Protein AF-A0A1H8Q053-F1 (afdb_monomer)

Secondary structure (DSSP, 8-state):
---HHHHHHHHHHHHTTSS-HHHHHHHHHH-TTHHHHHTHHHHHHHTS-TTSTTHHHHHHHHHHHH--HHHHHHHHHHHHHHHHHHHT-

Organism: NCBI:txi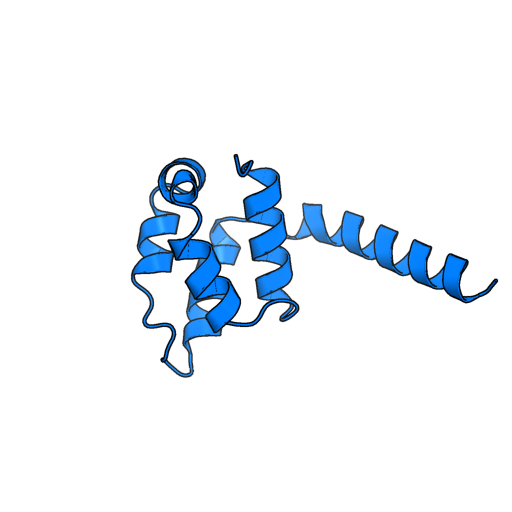d1333845

Mean predicted aligned error: 4.21 Å

Structure (mmCIF, N/CA/C/O backbone):
data_AF-A0A1H8Q053-F1
#
_entry.id   AF-A0A1H8Q053-F1
#
loop_
_atom_site.group_PDB
_atom_site.id
_atom_site.type_symbol
_atom_site.label_atom_id
_atom_site.label_alt_id
_atom_site.label_comp_id
_atom_site.label_asym_id
_atom_site.label_entity_id
_atom_site.label_seq_id
_atom_site.pdbx_PDB_ins_code
_atom_site.Cartn_x
_atom_site.Cartn_y
_atom_site.Cartn_z
_atom_site.occupancy
_atom_site.B_iso_or_equiv
_atom_site.auth_seq_id
_atom_site.auth_comp_id
_atom_site.auth_asym_id
_atom_site.auth_atom_id
_atom_site.pdbx_PDB_model_num
ATOM 1 N N . MET A 1 1 ? -7.895 0.041 -15.811 1.00 81.81 1 MET A N 1
ATOM 2 C CA . MET A 1 1 ? -6.431 0.171 -15.845 1.00 81.81 1 MET A CA 1
ATOM 3 C C . MET A 1 1 ? -6.089 0.929 -14.595 1.00 81.81 1 MET A C 1
ATO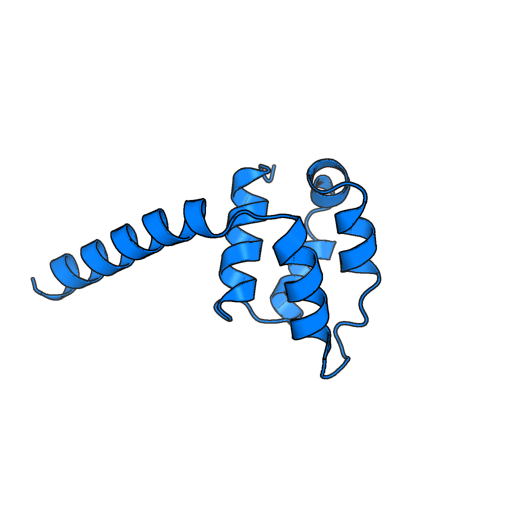M 5 O O . MET A 1 1 ? -6.708 1.964 -14.386 1.00 81.81 1 MET A O 1
ATOM 9 N N . LEU A 1 2 ? -5.260 0.353 -13.735 1.00 92.06 2 LEU A N 1
ATOM 10 C CA . LEU A 1 2 ? -4.873 0.996 -12.489 1.00 92.06 2 LEU A CA 1
ATOM 11 C C . LEU A 1 2 ? -3.990 2.217 -12.785 1.00 92.06 2 LEU A C 1
ATOM 13 O O . LEU A 1 2 ? -3.027 2.111 -13.544 1.00 92.06 2 LEU A O 1
ATOM 17 N N . GLU A 1 3 ? -4.301 3.360 -12.182 1.00 95.31 3 GLU A N 1
ATOM 18 C CA . GLU A 1 3 ? -3.488 4.575 -12.293 1.00 95.31 3 GLU A CA 1
ATOM 19 C C . GLU A 1 3 ? -2.443 4.665 -11.165 1.00 95.31 3 GLU A C 1
ATOM 21 O O . GLU A 1 3 ? -2.631 4.137 -10.066 1.00 95.31 3 GLU A O 1
ATOM 26 N N . LEU A 1 4 ? -1.346 5.405 -11.386 1.00 93.75 4 LEU A N 1
ATOM 27 C CA . LEU A 1 4 ? -0.256 5.533 -10.399 1.00 93.75 4 LEU A CA 1
ATOM 28 C C . LEU A 1 4 ? -0.748 6.036 -9.031 1.00 93.75 4 LEU A C 1
ATOM 30 O O . LEU A 1 4 ? -0.328 5.548 -7.983 1.00 93.75 4 LEU A O 1
ATOM 34 N N . ILE A 1 5 ? -1.659 7.013 -9.036 1.00 93.12 5 ILE A N 1
ATOM 35 C CA . ILE A 1 5 ? -2.214 7.584 -7.804 1.00 93.12 5 ILE A CA 1
ATOM 36 C C . ILE A 1 5 ? -3.070 6.569 -7.034 1.00 93.12 5 ILE A C 1
ATOM 38 O O . ILE A 1 5 ? -3.069 6.572 -5.803 1.00 93.12 5 ILE A O 1
ATOM 42 N N . GLU A 1 6 ? -3.763 5.675 -7.740 1.00 94.81 6 GLU A N 1
ATOM 43 C CA . GLU A 1 6 ? -4.569 4.606 -7.147 1.00 94.81 6 GLU A CA 1
ATOM 44 C C . GLU A 1 6 ? -3.666 3.522 -6.549 1.00 94.81 6 GLU A C 1
ATOM 46 O O . GLU A 1 6 ? -3.901 3.083 -5.422 1.00 94.81 6 GLU A O 1
ATOM 51 N N . ALA A 1 7 ? -2.574 3.172 -7.238 1.00 96.00 7 ALA A N 1
ATOM 52 C CA . ALA A 1 7 ? -1.554 2.264 -6.717 1.00 96.00 7 ALA A CA 1
ATOM 53 C C . ALA A 1 7 ? -0.915 2.807 -5.427 1.00 96.00 7 ALA A C 1
ATOM 55 O O . ALA A 1 7 ? -0.841 2.107 -4.415 1.00 96.00 7 ALA A O 1
ATOM 56 N N . HIS A 1 8 ? -0.516 4.082 -5.421 1.00 96.06 8 HIS A N 1
ATOM 57 C CA . HIS A 1 8 ? 0.048 4.731 -4.236 1.00 96.06 8 HIS A CA 1
ATOM 58 C C . HIS A 1 8 ? -0.947 4.786 -3.068 1.00 96.06 8 HIS A C 1
ATOM 60 O O . HIS A 1 8 ? -0.564 4.551 -1.919 1.00 96.06 8 HIS A O 1
ATOM 66 N N . ARG A 1 9 ? -2.228 5.045 -3.351 1.00 95.06 9 ARG A N 1
ATOM 67 C CA . ARG A 1 9 ? -3.303 5.033 -2.350 1.00 95.06 9 ARG A CA 1
ATOM 68 C C . ARG A 1 9 ? -3.476 3.647 -1.726 1.00 95.06 9 ARG A C 1
ATOM 70 O O . ARG A 1 9 ? -3.553 3.536 -0.503 1.00 95.06 9 ARG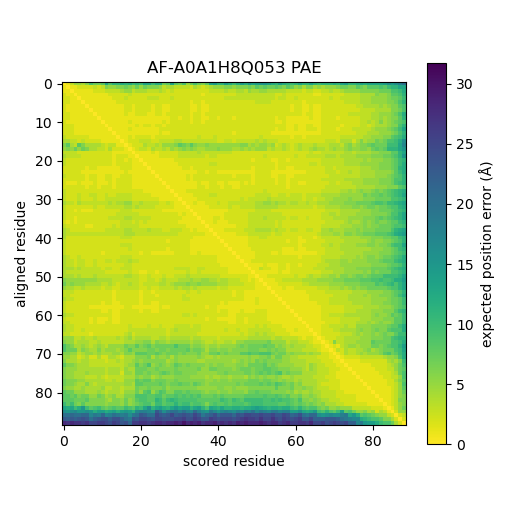 A O 1
ATOM 77 N N . TYR A 1 10 ? -3.494 2.594 -2.541 1.00 95.88 10 TYR A N 1
ATOM 78 C CA . TYR A 1 10 ? -3.597 1.217 -2.055 1.00 95.88 10 TYR A CA 1
ATOM 79 C C . TYR A 1 10 ? -2.400 0.847 -1.165 1.00 95.88 10 TYR A C 1
ATOM 81 O O . TYR A 1 10 ? -2.564 0.356 -0.047 1.00 95.88 10 TYR A O 1
ATOM 89 N N . MET A 1 11 ? -1.182 1.193 -1.591 1.00 96.50 11 MET A N 1
ATOM 90 C CA . MET A 1 11 ? 0.028 1.012 -0.783 1.00 96.50 11 MET A CA 1
ATOM 91 C C . MET A 1 11 ? -0.026 1.767 0.550 1.00 96.50 11 MET A C 1
ATOM 93 O O . MET A 1 11 ? 0.380 1.230 1.583 1.00 96.50 11 MET A O 1
ATOM 97 N N . PHE A 1 12 ? -0.554 2.992 0.556 1.00 95.69 12 PHE A N 1
ATOM 98 C CA . PHE A 1 12 ? -0.748 3.765 1.779 1.00 95.69 12 PHE A CA 1
ATOM 99 C C . PHE A 1 12 ? -1.680 3.047 2.766 1.00 95.69 12 PHE A C 1
ATOM 101 O O . PHE A 1 12 ? -1.300 2.861 3.926 1.00 95.69 12 PHE A O 1
ATOM 108 N N . TYR A 1 13 ? -2.839 2.561 2.312 1.00 94.56 13 TYR A N 1
ATOM 109 C CA . TYR A 1 13 ? -3.762 1.772 3.141 1.00 94.56 13 TYR A CA 1
ATOM 110 C C . TYR A 1 13 ? -3.109 0.499 3.694 1.00 94.56 13 TYR A C 1
ATOM 112 O O . TYR A 1 13 ? -3.250 0.176 4.879 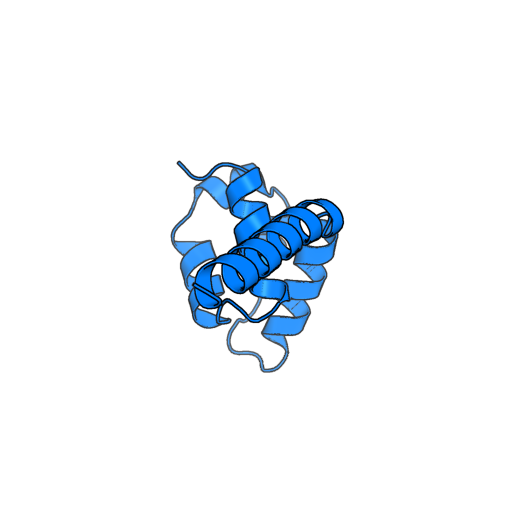1.00 94.56 13 TYR A O 1
ATOM 120 N N . PHE A 1 14 ? -2.271 -0.173 2.901 1.00 96.25 14 PHE A N 1
ATOM 121 C CA . PHE A 1 14 ? -1.491 -1.303 3.398 1.00 96.25 14 PHE A CA 1
ATOM 122 C C . PHE A 1 14 ? -0.555 -0.915 4.556 1.00 96.25 14 PHE A C 1
ATOM 124 O O . PHE A 1 14 ? -0.478 -1.636 5.560 1.00 96.25 14 PHE A O 1
ATOM 131 N N . THR A 1 15 ? 0.134 0.234 4.478 1.00 94.38 15 THR A N 1
ATOM 132 C CA . THR A 1 15 ? 1.033 0.673 5.566 1.00 94.38 15 THR A CA 1
ATOM 133 C C . THR A 1 15 ? 0.304 0.901 6.890 1.00 94.38 15 THR A C 1
ATOM 135 O O . THR A 1 15 ? 0.889 0.684 7.959 1.00 94.38 15 THR A O 1
ATOM 138 N N . ARG A 1 16 ? -0.981 1.258 6.817 1.00 91.56 16 ARG A N 1
ATOM 139 C CA . ARG A 1 16 ? -1.868 1.501 7.957 1.00 91.56 16 ARG A CA 1
ATOM 140 C C . ARG A 1 16 ? -2.507 0.244 8.540 1.00 91.56 16 ARG A C 1
ATOM 142 O O . ARG A 1 16 ? -3.110 0.331 9.604 1.00 91.56 16 ARG A O 1
ATOM 149 N N . LYS A 1 17 ? -2.262 -0.921 7.928 1.00 88.06 17 LYS A N 1
ATOM 150 C CA . LYS A 1 17 ? -2.881 -2.217 8.263 1.00 88.06 17 LYS A CA 1
ATOM 151 C C . LYS A 1 17 ? -4.367 -2.309 7.897 1.00 88.06 17 LYS A C 1
ATOM 153 O O . LYS A 1 17 ? -5.042 -3.191 8.415 1.00 88.06 17 LYS A O 1
ATOM 158 N N . ASP A 1 18 ? -4.839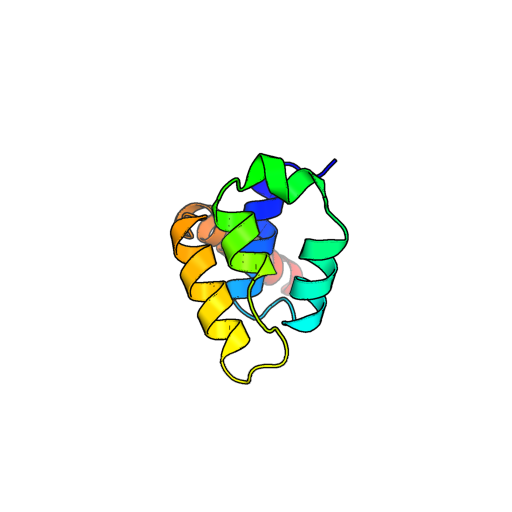 -1.458 6.990 1.00 90.38 18 ASP A N 1
ATOM 159 C CA . ASP A 1 18 ? -6.203 -1.550 6.459 1.00 90.38 18 ASP A CA 1
ATOM 160 C C . ASP A 1 18 ? -6.333 -2.724 5.465 1.00 90.38 18 ASP A C 1
ATOM 162 O O . ASP A 1 18 ? -7.425 -3.236 5.253 1.00 90.38 18 ASP A O 1
ATOM 166 N N . ILE A 1 19 ? -5.203 -3.167 4.896 1.00 95.25 19 ILE A N 1
ATOM 167 C CA . ILE A 1 19 ? -5.094 -4.264 3.920 1.00 95.25 19 ILE A CA 1
ATOM 168 C C . ILE A 1 19 ? -4.228 -5.381 4.512 1.00 95.25 19 ILE A C 1
ATOM 170 O O . ILE A 1 19 ? -3.156 -5.116 5.093 1.00 95.25 19 ILE A O 1
ATOM 174 N N . ASP A 1 20 ? -4.676 -6.631 4.372 1.00 95.75 20 ASP A N 1
ATOM 175 C CA . ASP A 1 20 ? -3.914 -7.799 4.818 1.00 95.75 20 ASP A CA 1
ATOM 176 C C . ASP A 1 20 ? -2.680 -8.068 3.932 1.00 95.75 20 ASP A C 1
ATOM 178 O O . ASP A 1 20 ? -2.598 -7.647 2.784 1.00 95.75 20 ASP A O 1
ATOM 182 N N . ILE A 1 21 ? -1.675 -8.761 4.472 1.00 96.38 21 ILE A N 1
ATOM 183 C CA . ILE A 1 21 ? -0.460 -9.100 3.725 1.00 96.38 21 ILE A CA 1
ATOM 184 C C . ILE A 1 21 ? -0.736 -10.037 2.548 1.00 96.38 21 ILE A C 1
ATOM 186 O O . ILE A 1 21 ? -0.131 -9.847 1.498 1.00 96.38 21 ILE A O 1
ATOM 190 N N . LEU A 1 22 ? -1.665 -10.987 2.693 1.00 96.00 22 LEU A N 1
ATOM 191 C CA . LEU A 1 22 ? -2.022 -11.905 1.610 1.00 96.00 22 LEU A CA 1
ATOM 192 C C . LEU A 1 22 ? -2.860 -11.204 0.539 1.00 96.00 22 LEU A C 1
ATOM 194 O O . LEU A 1 22 ? -2.701 -11.464 -0.648 1.00 96.00 22 LEU A O 1
ATOM 198 N N . GLU A 1 23 ? -3.720 -10.275 0.953 1.00 97.50 23 GLU A N 1
ATOM 199 C CA . GLU A 1 23 ? -4.482 -9.427 0.035 1.00 97.50 23 GLU A CA 1
ATOM 200 C C . GLU A 1 23 ? -3.556 -8.507 -0.775 1.00 97.50 23 GLU A C 1
ATOM 202 O O . GLU A 1 23 ? -3.738 -8.336 -1.978 1.00 97.50 23 GLU A O 1
ATOM 207 N N . PHE A 1 24 ? -2.519 -7.955 -0.139 1.00 97.56 24 PHE A N 1
ATOM 208 C CA . PHE A 1 24 ? -1.506 -7.163 -0.830 1.00 97.56 24 PHE A CA 1
ATOM 209 C C . PHE A 1 24 ? -0.669 -8.006 -1.802 1.00 97.56 24 PHE A C 1
ATOM 211 O O . PHE A 1 24 ? -0.421 -7.568 -2.921 1.00 97.56 24 PHE A O 1
ATOM 218 N N . GLU A 1 25 ? -0.253 -9.210 -1.396 1.00 97.38 25 GLU A N 1
ATOM 219 C CA . GLU A 1 25 ? 0.456 -10.157 -2.268 1.00 97.38 25 GLU A CA 1
ATOM 220 C C . GLU A 1 25 ? -0.371 -10.476 -3.517 1.00 97.38 25 GLU A C 1
ATOM 222 O O . GLU A 1 25 ? 0.113 -10.331 -4.639 1.00 97.38 25 GLU A O 1
ATOM 227 N N . GLN A 1 26 ? -1.640 -10.846 -3.329 1.00 97.25 26 GLN A N 1
ATOM 228 C CA . GLN A 1 26 ? -2.541 -11.150 -4.435 1.00 97.25 26 GLN A CA 1
ATOM 229 C C . GLN A 1 26 ? -2.720 -9.939 -5.360 1.00 97.25 26 GLN A C 1
ATOM 231 O O . GLN A 1 26 ? -2.618 -10.067 -6.578 1.00 97.25 26 GLN A O 1
ATOM 236 N N . TRP A 1 27 ? -2.895 -8.744 -4.789 1.00 97.56 27 TRP A N 1
ATOM 237 C CA . TRP A 1 27 ? -3.012 -7.506 -5.556 1.00 97.56 27 TRP A CA 1
ATOM 238 C C . TRP A 1 27 ? -1.784 -7.225 -6.436 1.00 97.56 27 TRP A C 1
ATOM 240 O O . TRP A 1 27 ? -1.958 -6.827 -7.589 1.00 97.56 27 TRP A O 1
ATOM 250 N N . MET A 1 28 ? -0.567 -7.481 -5.935 1.00 96.69 28 MET A N 1
ATOM 251 C CA . MET A 1 28 ? 0.674 -7.343 -6.712 1.00 96.69 28 MET A CA 1
ATOM 252 C C . MET A 1 28 ? 0.712 -8.280 -7.926 1.00 96.69 28 MET A C 1
ATOM 254 O O . MET A 1 28 ? 1.271 -7.911 -8.955 1.00 96.69 28 MET A O 1
ATOM 258 N N . TYR A 1 29 ? 0.134 -9.479 -7.813 1.00 94.75 29 TYR A N 1
ATOM 259 C CA . TYR A 1 29 ? 0.095 -10.460 -8.901 1.00 94.75 29 TYR A CA 1
ATOM 260 C C . TYR A 1 29 ? -1.045 -10.225 -9.896 1.00 94.75 29 TYR A C 1
ATOM 262 O O . TYR A 1 29 ? -0.893 -10.544 -11.074 1.00 94.75 29 TYR A O 1
ATOM 270 N N . ASP A 1 30 ? -2.154 -9.638 -9.449 1.00 95.50 30 ASP A N 1
ATOM 271 C CA . ASP A 1 30 ? -3.326 -9.393 -10.295 1.00 95.50 30 ASP A CA 1
ATOM 272 C C . ASP A 1 30 ? -3.188 -8.146 -11.188 1.00 95.50 30 ASP A C 1
ATOM 274 O O . ASP A 1 30 ? -3.891 -8.035 -12.193 1.00 95.50 30 ASP A O 1
ATOM 278 N N . HIS A 1 31 ? -2.275 -7.223 -10.862 1.00 95.31 31 HIS A N 1
ATOM 279 C CA . HIS A 1 31 ? -2.100 -5.947 -11.571 1.00 95.31 31 HIS A CA 1
ATOM 280 C C . HIS A 1 31 ? -0.730 -5.865 -12.253 1.00 95.31 31 HIS A C 1
ATOM 282 O O . HIS A 1 31 ? 0.195 -5.215 -11.763 1.00 95.31 31 HIS A O 1
ATOM 288 N N . GLY A 1 32 ? -0.597 -6.507 -13.417 1.00 92.06 32 GLY A N 1
ATOM 289 C CA . GLY A 1 32 ? 0.650 -6.509 -14.194 1.00 92.06 32 GLY A CA 1
ATOM 290 C C . GLY A 1 32 ? 1.125 -5.114 -14.626 1.00 92.06 32 GLY A C 1
ATOM 291 O O . GLY A 1 32 ? 2.318 -4.902 -14.833 1.00 92.06 32 GLY A O 1
ATOM 292 N N . GLU A 1 33 ? 0.228 -4.127 -14.705 1.00 95.12 33 GLU A N 1
ATOM 293 C CA . GLU A 1 33 ? 0.590 -2.731 -14.970 1.00 95.12 33 GLU A CA 1
ATOM 294 C C . GLU A 1 33 ? 1.487 -2.103 -13.885 1.00 95.12 33 GLU A C 1
ATOM 296 O O . GLU A 1 33 ? 2.188 -1.127 -14.163 1.00 95.12 33 GLU A O 1
ATOM 301 N N . LEU A 1 34 ? 1.534 -2.677 -12.674 1.00 96.31 34 LEU A N 1
ATOM 302 C CA . LEU A 1 34 ? 2.389 -2.206 -11.580 1.00 96.31 34 LEU A CA 1
ATOM 303 C C . LEU A 1 34 ? 3.881 -2.257 -11.916 1.00 96.31 34 LEU A C 1
ATOM 305 O O . LEU A 1 34 ? 4.637 -1.428 -11.409 1.00 96.31 34 LEU A O 1
ATOM 309 N N . GLU A 1 35 ? 4.307 -3.175 -12.787 1.00 95.69 35 GLU A N 1
ATOM 310 C CA . GLU A 1 35 ? 5.697 -3.241 -13.251 1.00 95.69 35 GLU A CA 1
ATOM 311 C C . GLU A 1 35 ? 6.116 -1.926 -13.922 1.00 95.69 35 GLU A C 1
ATOM 313 O O . GLU A 1 35 ? 7.178 -1.374 -13.629 1.00 95.69 35 GLU A O 1
ATOM 318 N N . VAL A 1 36 ? 5.241 -1.373 -14.767 1.00 96.00 36 VAL A N 1
ATOM 319 C CA . VAL A 1 36 ? 5.482 -0.103 -15.462 1.00 96.00 36 VAL A CA 1
ATOM 320 C C . VAL A 1 36 ? 5.344 1.079 -14.503 1.00 96.00 36 VAL A C 1
ATOM 322 O O . VAL A 1 36 ? 6.146 2.009 -14.563 1.00 96.00 36 VAL A O 1
ATOM 325 N N . LEU A 1 37 ? 4.346 1.048 -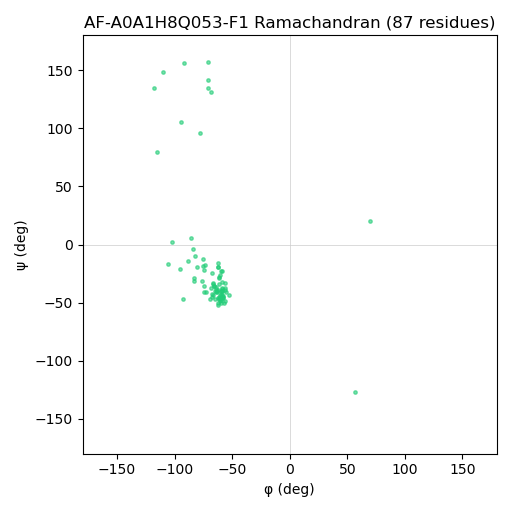13.614 1.00 96.12 37 LEU A N 1
ATOM 326 C CA . LEU A 1 37 ? 4.058 2.151 -12.693 1.00 96.12 37 LEU A CA 1
ATOM 327 C C . LEU A 1 37 ? 5.142 2.342 -11.623 1.00 96.12 37 LEU A C 1
ATOM 329 O O . LEU A 1 37 ? 5.445 3.475 -11.255 1.00 96.12 37 LEU A O 1
ATOM 333 N N . LEU A 1 38 ? 5.718 1.251 -11.113 1.00 95.06 38 LEU A N 1
ATOM 334 C CA . LEU A 1 38 ? 6.642 1.278 -9.974 1.00 95.06 38 LEU A CA 1
ATOM 335 C C . LEU A 1 38 ? 8.108 1.056 -10.374 1.00 95.06 38 LEU A C 1
ATOM 337 O O . LEU A 1 38 ? 9.012 1.334 -9.580 1.00 95.06 38 LEU A O 1
ATOM 341 N N . GLY A 1 39 ? 8.363 0.529 -11.576 1.00 94.38 39 GLY A N 1
ATOM 342 C CA . GLY A 1 39 ? 9.706 0.235 -12.069 1.00 94.38 39 GLY A CA 1
ATOM 343 C C . GLY A 1 39 ? 10.475 -0.700 -11.134 1.00 94.38 39 GLY A C 1
ATOM 344 O O . GLY A 1 39 ? 9.988 -1.760 -10.751 1.00 94.38 39 GLY A O 1
ATOM 345 N N . ASN A 1 40 ? 11.680 -0.299 -10.718 1.00 95.12 40 ASN A N 1
ATOM 346 C CA . ASN A 1 40 ? 12.546 -1.125 -9.863 1.00 95.12 40 ASN A CA 1
ATOM 347 C C . ASN A 1 40 ? 11.882 -1.550 -8.545 1.00 95.12 40 ASN A C 1
ATOM 349 O O . ASN A 1 40 ? 12.108 -2.662 -8.072 1.00 95.12 40 ASN A O 1
ATOM 353 N N . HIS A 1 41 ? 11.020 -0.702 -7.985 1.00 95.38 41 HIS A N 1
ATOM 354 C CA . HIS A 1 41 ? 10.337 -1.009 -6.734 1.00 95.38 41 HIS A CA 1
ATOM 355 C C . HIS A 1 41 ? 9.334 -2.160 -6.865 1.00 95.38 41 HIS A C 1
ATOM 357 O O . HIS A 1 41 ? 9.071 -2.845 -5.879 1.00 95.38 41 HIS A O 1
ATOM 363 N N . TYR A 1 42 ? 8.802 -2.419 -8.066 1.00 96.44 42 TYR A N 1
ATOM 364 C CA . TYR A 1 42 ? 7.974 -3.601 -8.314 1.00 96.44 42 TYR A CA 1
ATOM 365 C C . TYR A 1 42 ? 8.771 -4.887 -8.075 1.00 96.44 42 TYR A C 1
ATOM 367 O O . TYR A 1 42 ? 8.311 -5.773 -7.356 1.00 96.44 42 TYR A O 1
ATOM 375 N N . PHE A 1 43 ? 9.993 -4.962 -8.613 1.00 95.69 43 PHE A N 1
ATOM 376 C CA . PHE A 1 43 ? 10.861 -6.128 -8.453 1.00 95.69 43 PHE A CA 1
ATOM 377 C C . PHE A 1 43 ? 11.248 -6.358 -6.991 1.00 95.69 43 PHE A C 1
ATOM 379 O O . PHE A 1 43 ? 11.215 -7.497 -6.520 1.00 95.69 43 PHE A O 1
ATOM 386 N N . ASP A 1 44 ? 11.528 -5.280 -6.253 1.00 96.94 44 ASP A N 1
ATOM 387 C CA . ASP A 1 44 ? 11.766 -5.356 -4.811 1.00 96.94 44 ASP A CA 1
ATOM 388 C C . ASP A 1 44 ? 10.555 -5.972 -4.090 1.00 96.94 44 ASP A C 1
ATOM 390 O O . ASP A 1 44 ? 10.724 -6.881 -3.278 1.00 96.94 44 ASP A O 1
ATOM 394 N N . LEU A 1 45 ? 9.332 -5.541 -4.422 1.00 96.88 45 LEU A N 1
ATOM 395 C CA . LEU A 1 45 ? 8.093 -6.023 -3.801 1.00 96.88 45 LEU A CA 1
ATOM 396 C C . LEU A 1 45 ? 7.770 -7.487 -4.126 1.00 96.88 45 LEU A C 1
ATOM 398 O O . LEU A 1 45 ? 7.374 -8.225 -3.224 1.00 96.88 45 LEU A O 1
ATOM 402 N N . ILE A 1 46 ? 7.930 -7.933 -5.375 1.00 95.81 46 ILE A N 1
ATOM 403 C CA . ILE A 1 46 ? 7.639 -9.331 -5.752 1.00 95.81 46 ILE A CA 1
ATOM 404 C C . ILE A 1 46 ? 8.718 -10.312 -5.271 1.00 95.81 46 ILE A C 1
ATOM 406 O O . ILE A 1 46 ? 8.463 -11.511 -5.193 1.00 95.81 46 ILE A O 1
ATOM 410 N N . SER A 1 47 ? 9.918 -9.818 -4.943 1.00 95.88 47 SER A N 1
ATOM 411 C CA . SER A 1 47 ? 11.013 -10.642 -4.412 1.00 95.88 47 SER A CA 1
ATOM 412 C C . SER A 1 47 ? 10.820 -11.047 -2.945 1.00 95.88 47 SER A C 1
ATOM 414 O O . SER A 1 47 ? 11.529 -11.918 -2.434 1.00 95.88 47 SER A O 1
ATOM 416 N N . ILE A 1 48 ? 9.862 -10.423 -2.253 1.00 96.50 48 ILE A N 1
ATOM 417 C CA . ILE A 1 48 ? 9.576 -10.679 -0.844 1.00 96.50 48 ILE A CA 1
ATOM 418 C C . ILE A 1 48 ? 8.940 -12.057 -0.684 1.00 96.50 48 ILE A C 1
ATOM 420 O O . ILE A 1 48 ? 7.978 -12.413 -1.357 1.00 96.50 48 ILE A O 1
ATOM 424 N N . ASN A 1 49 ? 9.422 -12.818 0.298 1.00 96.06 49 ASN A N 1
ATOM 425 C CA . ASN A 1 49 ? 8.696 -13.982 0.786 1.00 96.06 49 ASN A CA 1
ATOM 426 C C . ASN A 1 49 ? 7.552 -13.528 1.708 1.00 96.06 49 ASN A C 1
ATOM 428 O O . ASN A 1 49 ? 7.769 -13.322 2.903 1.00 96.06 49 ASN A O 1
ATOM 432 N N . TYR A 1 50 ? 6.337 -13.403 1.171 1.00 95.88 50 TYR A N 1
ATOM 433 C CA . TYR A 1 50 ? 5.150 -12.930 1.902 1.00 95.88 50 TYR A CA 1
ATOM 434 C C . TYR A 1 50 ? 4.722 -13.824 3.076 1.00 95.88 50 TYR A C 1
ATOM 436 O O . TYR A 1 50 ? 4.003 -13.376 3.968 1.00 95.88 50 TYR A O 1
ATOM 444 N N . ARG A 1 51 ? 5.222 -15.065 3.141 1.00 94.75 51 ARG A N 1
ATOM 445 C CA . ARG A 1 51 ? 4.989 -15.989 4.263 1.00 94.75 51 ARG A CA 1
ATOM 446 C C . ARG A 1 51 ? 5.922 -15.747 5.451 1.00 94.75 51 ARG A C 1
ATOM 448 O O . ARG A 1 51 ? 5.739 -16.364 6.501 1.00 94.75 51 ARG A O 1
ATOM 455 N N . ASP A 1 52 ? 6.943 -14.904 5.297 1.00 96.25 52 ASP A N 1
ATOM 456 C CA . ASP A 1 52 ? 7.855 -14.567 6.385 1.00 96.25 52 ASP A CA 1
ATOM 457 C C . ASP A 1 52 ? 7.167 -13.679 7.436 1.00 96.25 52 ASP A C 1
ATOM 459 O O . ASP A 1 52 ? 6.411 -12.761 7.118 1.00 96.25 52 ASP A O 1
ATOM 463 N N . LYS A 1 53 ? 7.468 -13.907 8.719 1.00 94.31 53 LYS A N 1
ATOM 464 C CA . LYS A 1 53 ? 6.879 -13.142 9.834 1.00 94.31 53 LYS A CA 1
ATOM 465 C C . LYS A 1 53 ? 7.220 -11.644 9.808 1.00 94.31 53 LYS A C 1
ATOM 467 O O . LYS A 1 53 ? 6.534 -10.853 10.452 1.00 94.31 53 LYS A O 1
ATOM 472 N N . PHE A 1 54 ? 8.271 -11.253 9.091 1.00 95.62 54 PHE A N 1
ATOM 473 C CA . PHE A 1 54 ? 8.705 -9.873 8.893 1.00 95.62 54 PHE A CA 1
ATOM 474 C C . PHE A 1 54 ? 8.323 -9.310 7.518 1.00 95.62 54 PHE A C 1
ATOM 476 O O . PHE A 1 54 ? 8.626 -8.146 7.248 1.00 95.62 54 PHE A O 1
ATOM 483 N N . ALA A 1 55 ? 7.621 -10.073 6.668 1.00 96.44 55 ALA A N 1
ATOM 484 C CA . ALA A 1 55 ? 7.264 -9.656 5.311 1.00 96.44 55 ALA A CA 1
ATOM 485 C C . ALA A 1 55 ? 6.553 -8.299 5.284 1.00 96.44 55 ALA A C 1
ATOM 487 O O . ALA A 1 55 ? 6.911 -7.417 4.510 1.00 96.44 55 ALA A O 1
ATOM 488 N N . ARG A 1 56 ? 5.607 -8.073 6.204 1.00 96.69 56 ARG A N 1
ATOM 489 C CA . ARG A 1 56 ? 4.884 -6.796 6.293 1.00 96.69 56 ARG A CA 1
ATOM 490 C C . ARG A 1 56 ? 5.810 -5.599 6.527 1.00 96.69 56 ARG A C 1
ATOM 492 O O . ARG A 1 56 ? 5.582 -4.539 5.950 1.00 96.69 56 ARG A O 1
ATOM 499 N N . GLU A 1 57 ? 6.834 -5.736 7.365 1.00 96.56 57 GLU A N 1
ATOM 500 C CA . GLU A 1 57 ? 7.773 -4.637 7.626 1.00 96.56 57 GLU A CA 1
ATOM 501 C C . GLU A 1 57 ? 8.758 -4.440 6.465 1.00 96.56 57 GLU A C 1
ATOM 503 O O . GLU A 1 57 ? 9.116 -3.299 6.157 1.00 96.56 57 GLU A O 1
ATOM 508 N N . ALA A 1 58 ? 9.122 -5.515 5.758 1.00 97.06 58 ALA A N 1
ATOM 509 C CA . ALA A 1 58 ? 9.884 -5.426 4.514 1.00 97.06 58 ALA A CA 1
ATOM 510 C C . ALA A 1 58 ? 9.101 -4.657 3.433 1.00 97.06 58 ALA A C 1
ATOM 512 O O . ALA A 1 58 ? 9.602 -3.662 2.909 1.00 97.06 58 ALA A O 1
ATOM 513 N N . VAL A 1 59 ? 7.836 -5.029 3.193 1.00 97.44 59 VAL A N 1
ATOM 514 C CA . VAL A 1 59 ? 6.943 -4.337 2.245 1.00 97.44 59 VAL A CA 1
ATOM 515 C C . VAL A 1 59 ? 6.813 -2.856 2.607 1.00 97.44 59 VAL A C 1
ATOM 517 O O . VAL A 1 59 ? 7.014 -1.988 1.762 1.00 97.44 59 VAL A O 1
ATOM 520 N N . LYS A 1 60 ? 6.546 -2.531 3.881 1.00 96.38 60 LYS A N 1
ATOM 521 C CA . LYS A 1 60 ? 6.448 -1.131 4.335 1.00 96.38 60 LYS A CA 1
ATOM 522 C C . LYS A 1 60 ? 7.724 -0.335 4.087 1.00 96.38 60 LYS A C 1
ATOM 524 O O . LYS A 1 60 ? 7.645 0.852 3.786 1.00 96.38 60 LYS A O 1
ATOM 529 N N . THR A 1 61 ? 8.887 -0.958 4.256 1.00 95.94 61 THR A N 1
ATOM 530 C CA . THR A 1 61 ? 10.175 -0.296 4.029 1.00 95.94 61 THR A CA 1
ATOM 531 C C . THR A 1 61 ? 10.333 0.100 2.567 1.00 95.94 61 THR A C 1
ATOM 533 O O . THR A 1 61 ? 10.759 1.219 2.296 1.00 95.94 61 THR A O 1
ATOM 536 N N . ILE A 1 62 ? 9.914 -0.762 1.641 1.00 96.56 62 ILE A N 1
ATOM 537 C CA . ILE A 1 62 ? 9.918 -0.453 0.209 1.00 96.56 62 ILE A CA 1
ATOM 538 C C . ILE A 1 62 ? 8.871 0.617 -0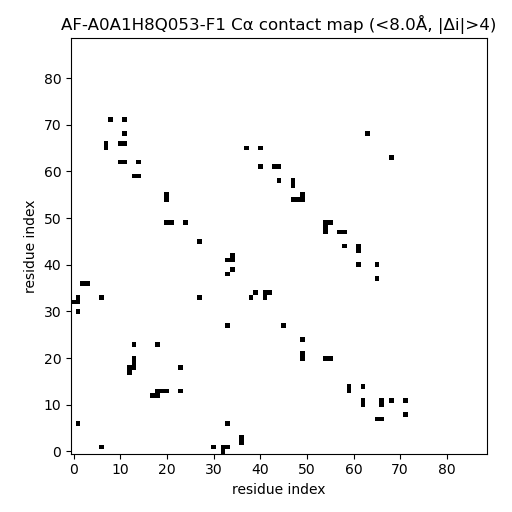.116 1.00 96.56 62 ILE A C 1
ATOM 540 O O . ILE A 1 62 ? 9.212 1.621 -0.732 1.00 96.56 62 ILE A O 1
ATOM 544 N N . ILE A 1 63 ? 7.635 0.483 0.382 1.00 96.19 63 ILE A N 1
ATOM 545 C CA . ILE A 1 63 ? 6.556 1.459 0.141 1.00 96.19 63 ILE A CA 1
ATOM 546 C C . ILE A 1 63 ? 6.941 2.875 0.584 1.00 96.19 63 ILE A C 1
ATOM 548 O O . ILE A 1 63 ? 6.618 3.834 -0.112 1.00 96.19 63 ILE A O 1
ATOM 552 N N . ARG A 1 64 ? 7.671 3.038 1.695 1.00 92.81 64 ARG A N 1
ATOM 553 C CA . ARG A 1 64 ? 8.155 4.360 2.146 1.00 92.81 64 ARG A CA 1
ATOM 554 C C . ARG A 1 64 ? 9.045 5.076 1.124 1.00 92.81 64 ARG A C 1
ATOM 556 O O . ARG A 1 64 ? 9.142 6.295 1.191 1.00 92.81 64 ARG A O 1
ATOM 563 N N . ASN A 1 65 ? 9.674 4.343 0.207 1.00 93.81 65 ASN A N 1
ATOM 564 C CA . ASN A 1 65 ? 10.467 4.917 -0.881 1.00 93.81 65 ASN A CA 1
ATOM 565 C C . ASN A 1 65 ? 9.624 5.218 -2.132 1.00 93.81 65 ASN A C 1
ATOM 567 O O . ASN A 1 65 ? 10.088 5.938 -3.009 1.00 93.81 65 ASN A O 1
ATOM 571 N N . ILE A 1 66 ? 8.402 4.680 -2.210 1.00 94.19 66 ILE A N 1
ATOM 572 C CA . ILE A 1 66 ? 7.483 4.844 -3.343 1.00 94.19 66 ILE A CA 1
ATOM 573 C C . ILE A 1 66 ? 6.549 6.036 -3.111 1.00 94.19 66 ILE A C 1
ATOM 575 O O . ILE A 1 66 ? 6.348 6.862 -3.999 1.00 94.19 66 ILE A O 1
ATOM 579 N N . ILE A 1 67 ? 5.959 6.130 -1.917 1.00 92.81 67 ILE A N 1
ATOM 580 C CA . ILE A 1 67 ? 4.874 7.077 -1.643 1.00 92.81 67 ILE A CA 1
ATOM 581 C C . ILE A 1 67 ? 5.311 8.211 -0.716 1.00 92.81 67 ILE A C 1
ATOM 583 O O . ILE A 1 67 ? 6.096 8.012 0.208 1.00 92.81 67 ILE A O 1
ATOM 587 N N . ASN A 1 68 ? 4.714 9.392 -0.905 1.00 88.06 68 ASN A N 1
ATOM 588 C CA . ASN A 1 68 ? 4.723 10.467 0.086 1.00 88.06 68 ASN A CA 1
ATOM 589 C C . ASN A 1 68 ? 3.435 10.383 0.932 1.00 88.06 68 ASN A C 1
ATOM 591 O O . ASN A 1 68 ? 2.371 10.762 0.436 1.00 88.06 68 ASN A O 1
ATOM 595 N N . PRO A 1 69 ? 3.495 9.922 2.197 1.00 82.62 69 PRO A N 1
ATOM 596 C CA . PRO A 1 69 ? 2.302 9.710 3.018 1.00 82.62 69 PRO A CA 1
ATOM 597 C C . PRO A 1 69 ? 1.478 10.979 3.262 1.00 82.62 69 PRO A C 1
ATOM 599 O O . PRO A 1 69 ? 0.272 10.885 3.473 1.00 82.62 69 PRO A O 1
ATOM 602 N N . GLY A 1 70 ? 2.105 12.163 3.216 1.00 84.75 70 GLY A N 1
ATOM 603 C CA . GLY A 1 70 ? 1.427 13.432 3.489 1.00 84.75 70 GLY A CA 1
ATOM 604 C C . GLY A 1 70 ? 0.245 13.701 2.555 1.00 84.75 70 GLY A C 1
ATOM 605 O O . GLY A 1 70 ? -0.756 14.250 2.999 1.00 84.75 70 GLY A O 1
ATOM 606 N N . VAL A 1 71 ? 0.327 13.241 1.301 1.00 84.00 71 VAL A N 1
ATOM 607 C CA . VAL A 1 71 ? -0.735 13.414 0.292 1.00 84.00 71 VAL A CA 1
ATOM 608 C C . VAL A 1 71 ? -2.007 12.647 0.668 1.00 84.00 71 VAL A C 1
ATOM 610 O O . VAL A 1 71 ? -3.111 13.128 0.441 1.00 84.00 71 VAL A O 1
ATOM 613 N N . PHE A 1 72 ? -1.868 11.471 1.280 1.00 89.31 72 PHE A N 1
ATOM 614 C CA . PHE A 1 72 ? -2.998 10.586 1.578 1.00 89.31 72 PHE A CA 1
ATOM 615 C C . PHE A 1 72 ? -3.545 10.762 2.999 1.00 89.31 72 PHE A C 1
ATOM 617 O O . PHE A 1 72 ? -4.694 10.413 3.275 1.00 89.31 72 PHE A O 1
ATOM 624 N N . GLU A 1 73 ? -2.746 11.312 3.917 1.00 87.81 73 GLU A N 1
ATOM 625 C CA . GLU A 1 73 ? -3.213 11.626 5.269 1.00 87.81 73 GLU A CA 1
ATOM 626 C C . GLU A 1 73 ? -4.278 12.731 5.267 1.00 87.81 73 GLU A C 1
ATOM 628 O O . GLU A 1 73 ? -5.232 12.634 6.036 1.00 87.81 73 GLU A O 1
ATOM 633 N N . GLU A 1 74 ? -4.179 13.727 4.380 1.00 87.88 74 GLU A N 1
ATOM 634 C CA . GLU A 1 74 ? -5.206 14.769 4.240 1.00 87.88 74 GLU A CA 1
ATOM 635 C C . GLU A 1 74 ? -6.551 14.178 3.801 1.00 87.88 74 GLU A C 1
ATOM 637 O O . GLU A 1 74 ? -7.565 14.367 4.474 1.00 87.88 74 GLU A O 1
ATOM 642 N N . GLU A 1 75 ? -6.559 13.395 2.718 1.00 85.75 75 GLU A N 1
ATOM 643 C CA . GLU A 1 75 ? -7.768 12.731 2.217 1.00 85.75 75 GLU A CA 1
ATOM 644 C C . GLU A 1 75 ?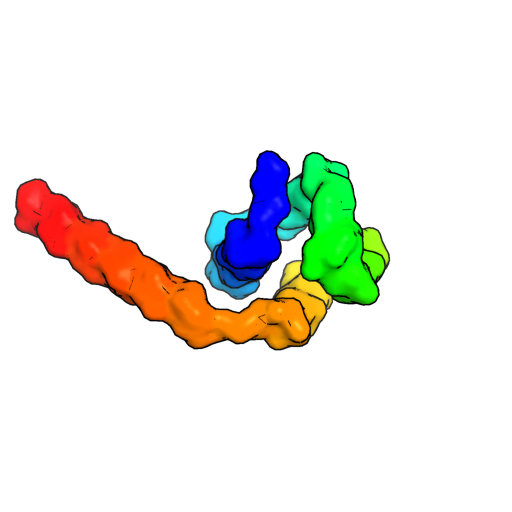 -8.411 11.847 3.292 1.00 85.75 75 GLU A C 1
ATOM 646 O O . GLU A 1 75 ? -9.633 11.818 3.448 1.00 85.75 75 GLU A O 1
ATOM 651 N N . ARG A 1 76 ? -7.585 11.154 4.081 1.00 86.56 76 ARG A N 1
ATOM 652 C CA . ARG A 1 76 ? -8.051 10.321 5.188 1.00 86.56 76 ARG A CA 1
ATOM 653 C C . ARG A 1 76 ? -8.664 11.144 6.318 1.00 86.56 76 ARG A C 1
ATOM 655 O O . ARG A 1 76 ? -9.701 10.750 6.843 1.00 86.56 76 ARG A O 1
ATOM 662 N N . ILE A 1 77 ? -8.030 12.245 6.723 1.00 90.44 77 ILE A N 1
ATOM 663 C CA . ILE A 1 77 ? -8.566 13.130 7.767 1.00 90.44 77 ILE A CA 1
ATOM 664 C C . ILE A 1 77 ? -9.917 13.682 7.316 1.00 90.44 77 ILE A C 1
ATOM 666 O O . ILE A 1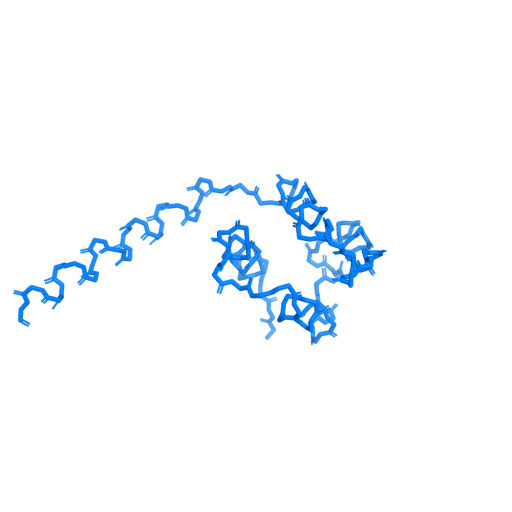 77 ? -10.882 13.599 8.070 1.00 90.44 77 ILE A O 1
ATOM 670 N N . THR A 1 78 ? -10.011 14.152 6.073 1.00 89.94 78 THR A N 1
ATOM 671 C CA . THR A 1 78 ? -11.268 14.632 5.490 1.00 89.94 78 THR A CA 1
ATOM 672 C C . THR A 1 78 ? -12.344 13.547 5.498 1.00 89.94 78 THR A C 1
ATOM 674 O O . THR A 1 78 ? -13.473 13.814 5.911 1.00 89.94 78 THR A O 1
ATOM 677 N N . LYS A 1 79 ? -12.001 12.306 5.122 1.00 88.19 79 LYS A N 1
ATOM 678 C CA . LYS A 1 79 ? -12.929 11.167 5.177 1.00 88.19 79 LYS A CA 1
ATOM 679 C C . LYS A 1 79 ? -13.435 10.905 6.600 1.00 88.19 79 LYS A C 1
ATOM 681 O O . LYS A 1 79 ? -14.641 10.853 6.796 1.00 88.19 79 LYS A O 1
ATOM 686 N N . LEU A 1 80 ? -12.541 10.812 7.587 1.00 89.88 80 LEU A N 1
ATOM 687 C CA . LEU A 1 80 ? -12.923 10.561 8.984 1.00 89.88 80 LEU A CA 1
ATOM 688 C C . LEU A 1 80 ? -13.785 11.679 9.571 1.00 89.88 80 LEU A C 1
ATOM 690 O O . LEU A 1 80 ? -14.742 11.406 10.285 1.00 89.88 80 LEU A O 1
ATOM 694 N N . LEU A 1 81 ? -13.457 12.939 9.279 1.00 92.88 81 LEU A N 1
ATOM 695 C CA . LEU A 1 81 ? -14.271 14.076 9.711 1.00 92.88 81 LEU A CA 1
ATOM 696 C C . LEU A 1 81 ? -15.662 14.037 9.072 1.00 92.88 81 LEU A C 1
ATOM 698 O O . LEU A 1 81 ? -16.647 14.336 9.738 1.00 92.88 81 LEU A O 1
ATOM 702 N N . THR A 1 82 ? -15.747 13.638 7.801 1.00 92.19 82 THR A N 1
ATOM 703 C CA . THR A 1 82 ? -17.030 13.470 7.108 1.00 92.19 82 THR A CA 1
ATOM 704 C C . THR A 1 82 ? -17.852 12.351 7.741 1.00 92.19 82 THR A C 1
ATOM 706 O O . THR A 1 82 ? -19.028 12.558 8.021 1.00 92.19 82 THR A O 1
ATOM 709 N N . GLU A 1 83 ? -17.243 11.195 8.013 1.00 91.06 83 GLU A N 1
ATOM 710 C CA . GLU A 1 83 ? -17.902 10.068 8.687 1.00 91.06 83 GLU A CA 1
ATOM 711 C C . GLU A 1 83 ? -18.432 10.482 10.064 1.00 91.06 83 GLU A C 1
ATOM 713 O O . GLU A 1 83 ? -19.604 10.267 10.338 1.00 91.06 83 GLU A O 1
ATOM 718 N N . LEU A 1 84 ? -17.634 11.191 10.871 1.00 92.38 84 LEU A N 1
ATOM 719 C CA . LEU A 1 84 ? -18.067 11.706 12.177 1.00 92.38 84 LEU A CA 1
ATOM 720 C C . LEU A 1 84 ? -19.282 12.639 12.083 1.00 92.38 84 LEU A C 1
ATOM 722 O O . LEU A 1 84 ? -20.221 12.496 12.855 1.00 92.38 84 LEU A O 1
ATOM 726 N N . ILE A 1 85 ? -19.279 13.584 11.136 1.00 92.19 85 ILE A N 1
ATOM 727 C CA . ILE A 1 85 ? -20.403 14.517 10.946 1.00 92.19 85 ILE A CA 1
ATOM 728 C C . ILE A 1 85 ? -21.660 13.779 10.467 1.00 92.19 85 ILE A C 1
ATOM 730 O O . ILE A 1 85 ? -22.772 14.184 10.795 1.00 92.19 85 ILE A O 1
ATOM 734 N N . THR A 1 86 ? -21.495 12.724 9.666 1.00 86.44 86 THR A N 1
ATOM 735 C CA . THR A 1 86 ? -22.621 11.991 9.069 1.00 86.44 86 THR A CA 1
ATOM 736 C C . THR A 1 86 ? -23.204 10.952 10.032 1.00 86.44 86 THR A C 1
ATOM 738 O O . THR A 1 86 ? -24.408 10.733 10.004 1.00 86.44 86 THR A O 1
ATOM 741 N N . ASP A 1 87 ? -22.381 10.362 10.904 1.00 72.88 87 ASP A N 1
ATOM 742 C CA . ASP A 1 87 ? -22.809 9.428 11.958 1.00 72.88 87 ASP A CA 1
ATOM 743 C C . ASP A 1 87 ? -23.530 10.134 13.128 1.00 72.88 87 ASP A C 1
ATOM 745 O O . ASP A 1 87 ? -24.233 9.483 13.901 1.00 72.88 87 ASP A O 1
ATOM 749 N N . GLU A 1 88 ? -23.383 11.457 13.273 1.00 55.22 88 GLU A N 1
ATOM 750 C CA . GLU A 1 88 ? -24.077 12.271 14.288 1.00 55.22 88 GLU A CA 1
ATOM 751 C C . GLU A 1 88 ? -25.492 12.753 13.865 1.00 55.22 88 GLU A C 1
ATOM 753 O O . GLU A 1 88 ? -26.117 13.509 14.616 1.00 55.22 88 GLU A O 1
ATOM 758 N N . ILE A 1 89 ? -26.026 12.318 12.708 1.00 48.94 89 ILE A N 1
ATOM 759 C CA . ILE A 1 89 ? -27.368 12.686 12.188 1.00 48.94 89 ILE A CA 1
ATOM 760 C C . ILE A 1 89 ? -28.328 11.491 12.159 1.00 48.94 89 ILE A C 1
ATOM 762 O O . ILE A 1 89 ? -27.975 10.441 11.582 1.00 48.94 89 ILE A O 1
#

Solvent-accessible surface area (backbone atoms only — not comparable to full-atom values): 5339 Å² total; per-residue (Å²): 131,90,49,65,69,56,53,46,50,52,52,51,40,38,69,73,63,78,43,53,71,67,58,49,53,50,49,62,69,75,39,71,67,44,48,74,70,50,42,73,58,34,57,60,58,70,69,54,60,76,86,43,96,57,30,66,61,54,50,43,60,56,46,62,76,74,45,69,66,72,72,54,50,53,59,48,52,55,49,53,55,49,50,55,63,56,72,76,107

Radius of gyration: 14.52 Å; Cα contacts (8 Å, |Δi|>4): 52; chains: 1; bounding box: 40×31×30 Å

Foldseek 3Di:
DDDLVNVLLVLLCLLVVVADLVRVLVVLVVCPCVCVSQPPLSVQLNPAPSPDPCSSVSSNVSSVVRYDNVVNVVVVVVVVVVVVVVVVD

pLDDT: mean 92.52, std 7.48, range [48.94, 97.56]

Sequence (89 aa):
MLELIEAHRYMFYFTRKDIDILEFEQWMYDHGELEVLLGNHYFDLISINYRDKFAREAVKTIIRNIINPGVFEEERITKLLTELITDEI